Protein AF-A0A2N2ITB3-F1 (afdb_monomer_lite)

Radius of gyration: 31.77 Å; chains: 1; bounding box: 59×53×77 Å

pLDDT: mean 84.03, std 9.79, range [59.06, 98.31]

Sequence (104 aa):
MNFEWFVCLRYLKAKRKHGFISLISLISIAGVMVGVMALIVVLAVMTGFTSEFRDKILGINSHVVVQDYTGNISNYDEVAAAVRAVEGVSGVTPYLYSQAMITG

Structure (mmCIF, N/CA/C/O backbone):
data_AF-A0A2N2ITB3-F1
#
_entry.id   AF-A0A2N2ITB3-F1
#
loop_
_atom_site.group_PDB
_atom_site.id
_atom_site.type_symbol
_atom_site.label_atom_id
_atom_site.label_alt_id
_atom_site.label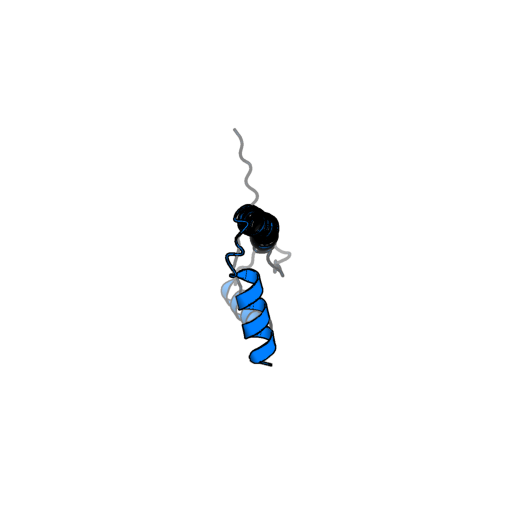_comp_id
_atom_site.label_asym_id
_atom_site.label_entity_id
_atom_site.label_seq_id
_atom_site.pdbx_PDB_ins_code
_atom_site.Cartn_x
_atom_site.Cartn_y
_atom_site.Cartn_z
_atom_site.occupancy
_atom_site.B_iso_or_equiv
_atom_site.auth_seq_id
_atom_site.auth_comp_id
_atom_site.auth_asym_id
_atom_site.auth_atom_id
_atom_site.pdbx_PDB_model_num
ATOM 1 N N . MET A 1 1 ? -26.062 -24.036 17.174 1.00 63.50 1 MET A N 1
ATOM 2 C CA . MET A 1 1 ? -25.312 -22.946 16.520 1.00 63.50 1 MET A CA 1
ATOM 3 C C . MET A 1 1 ? -26.027 -21.595 16.600 1.00 63.50 1 MET A C 1
ATOM 5 O O . MET A 1 1 ? -25.406 -20.637 17.038 1.00 63.50 1 MET A O 1
ATOM 9 N N . ASN A 1 2 ? -27.324 -21.470 16.272 1.00 82.50 2 ASN A N 1
ATOM 10 C CA . ASN A 1 2 ? -28.033 -20.178 16.435 1.00 82.50 2 ASN A CA 1
ATOM 11 C C . ASN A 1 2 ? -28.375 -19.837 17.898 1.00 82.50 2 ASN A C 1
ATOM 13 O O . ASN A 1 2 ? -28.481 -18.665 18.258 1.00 82.50 2 ASN A O 1
ATOM 17 N N . PHE A 1 3 ? -28.539 -20.855 18.749 1.00 89.19 3 PHE A N 1
ATOM 18 C CA . PHE A 1 3 ? -28.872 -20.662 20.159 1.00 89.19 3 PHE A CA 1
ATOM 19 C C . PHE A 1 3 ? -27.714 -20.037 20.949 1.00 89.19 3 PHE A C 1
ATOM 21 O O . PHE A 1 3 ? -27.951 -19.121 21.732 1.00 89.19 3 PHE A O 1
ATOM 28 N N . GLU A 1 4 ? -26.462 -20.446 20.702 1.00 87.56 4 GLU A N 1
ATOM 29 C CA . GLU A 1 4 ? -25.301 -19.852 21.380 1.00 87.56 4 GLU A CA 1
ATOM 30 C C . GLU A 1 4 ? -25.159 -18.360 21.049 1.00 87.56 4 GLU A C 1
ATOM 32 O O . GLU A 1 4 ? -24.989 -17.539 21.949 1.00 87.56 4 GLU A O 1
ATOM 37 N N . TRP A 1 5 ? -25.332 -17.980 19.777 1.00 88.94 5 TRP A N 1
ATOM 38 C CA . TRP A 1 5 ? -25.321 -16.573 19.36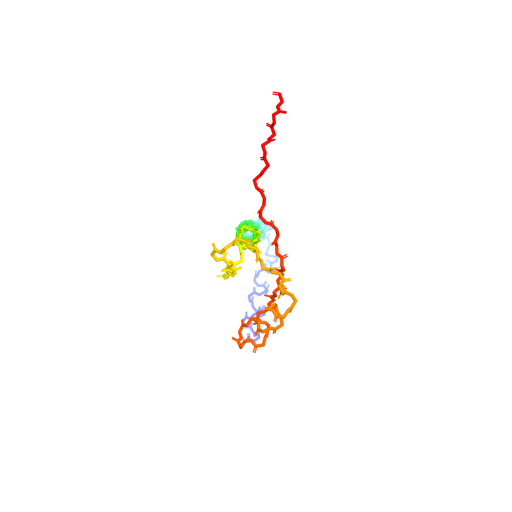1 1.00 88.94 5 TRP A CA 1
ATOM 39 C C . TRP A 1 5 ? -26.456 -15.764 20.004 1.00 88.94 5 TRP A C 1
ATOM 41 O O . TRP A 1 5 ? -26.230 -14.647 20.473 1.00 88.94 5 TRP A O 1
ATOM 51 N N . PHE A 1 6 ? -27.665 -16.330 20.079 1.00 87.06 6 PHE A N 1
ATOM 52 C CA . PHE A 1 6 ? -28.804 -15.697 20.749 1.00 87.06 6 PHE A CA 1
ATOM 53 C C . PHE A 1 6 ? -28.526 -15.439 22.238 1.00 87.06 6 PHE A C 1
ATOM 55 O O . PHE A 1 6 ? -28.816 -14.351 22.742 1.00 87.06 6 PHE A O 1
ATOM 62 N N . VAL A 1 7 ? -27.916 -16.405 22.933 1.00 86.56 7 VAL A N 1
ATOM 63 C CA . VAL A 1 7 ? -27.533 -16.269 24.345 1.00 86.56 7 VAL A CA 1
ATOM 64 C C . VAL A 1 7 ? -26.436 -15.214 24.514 1.00 86.56 7 VAL A C 1
ATOM 66 O O . VAL A 1 7 ? -26.584 -14.322 25.351 1.00 86.56 7 VAL A O 1
ATOM 69 N N . CYS A 1 8 ? -25.391 -15.243 23.683 1.00 85.88 8 CYS A N 1
ATOM 70 C CA . CYS A 1 8 ? -24.293 -14.276 23.722 1.00 85.88 8 CYS A CA 1
ATOM 71 C C . CYS A 1 8 ? -24.766 -12.835 23.479 1.00 85.88 8 CYS A C 1
ATOM 73 O O . CYS A 1 8 ? -24.478 -11.954 24.288 1.00 85.88 8 CYS A O 1
ATOM 75 N N . LEU A 1 9 ? -25.552 -12.582 22.423 1.00 83.31 9 LEU A N 1
ATOM 76 C CA . LEU A 1 9 ? -26.117 -11.253 22.134 1.00 83.31 9 LEU A CA 1
ATOM 77 C C . LEU A 1 9 ? -27.018 -10.760 23.258 1.00 83.31 9 LEU A C 1
ATOM 79 O O . LEU A 1 9 ? -26.984 -9.579 23.609 1.00 83.31 9 LEU A O 1
ATOM 83 N N . ARG A 1 10 ? -27.826 -11.655 23.837 1.00 80.44 10 ARG A N 1
ATOM 84 C CA . ARG A 1 10 ? -28.693 -11.307 24.960 1.00 80.44 10 ARG A CA 1
ATOM 85 C C . ARG A 1 10 ? -27.875 -10.932 26.188 1.00 80.44 10 ARG A C 1
ATOM 87 O O . ARG A 1 10 ? -28.247 -9.971 26.846 1.00 80.44 10 ARG A O 1
ATOM 94 N N . TYR A 1 11 ? -26.771 -11.620 26.468 1.00 78.12 11 TYR A N 1
ATOM 95 C CA . TYR A 1 11 ? -25.863 -11.267 27.562 1.00 78.12 11 TYR A CA 1
ATOM 96 C C . TYR A 1 11 ? -25.125 -9.946 27.318 1.00 78.12 11 TYR A C 1
ATOM 98 O O . TYR A 1 11 ? -25.017 -9.143 28.241 1.00 78.12 11 TYR A O 1
ATOM 106 N N . LEU A 1 12 ? -24.693 -9.681 26.081 1.00 78.50 12 LEU A N 1
ATOM 107 C CA . LEU A 1 12 ? -24.003 -8.442 25.705 1.00 78.50 12 LEU A CA 1
ATOM 108 C C . LEU A 1 12 ? -24.936 -7.218 25.745 1.00 78.50 12 LEU A C 1
ATOM 110 O O . LEU A 1 12 ? -24.536 -6.125 26.132 1.00 78.50 12 LEU A O 1
ATOM 114 N N . LYS A 1 13 ? -26.203 -7.408 25.356 1.00 71.75 13 LYS A N 1
ATOM 115 C CA . LYS A 1 13 ? -27.234 -6.358 25.280 1.00 71.75 13 LYS A CA 1
ATOM 116 C C . LYS A 1 13 ? -28.085 -6.252 26.552 1.00 71.75 13 LYS A C 1
ATOM 118 O O . LYS A 1 13 ? -28.900 -5.334 26.672 1.00 71.75 13 LYS A O 1
ATOM 123 N N . ALA A 1 14 ? -27.954 -7.188 27.496 1.00 66.62 14 ALA A N 1
ATOM 124 C CA . ALA A 1 14 ? -28.761 -7.205 28.709 1.00 66.62 14 ALA A CA 1
ATOM 125 C C . ALA A 1 14 ? -28.429 -5.997 29.590 1.00 66.62 14 ALA A C 1
ATOM 127 O O . ALA A 1 14 ? -27.435 -5.977 30.314 1.00 66.62 14 ALA A O 1
ATOM 128 N N . LYS A 1 15 ? -29.345 -5.022 29.600 1.00 59.06 15 LYS A N 1
ATOM 129 C CA . LYS A 1 15 ? -29.467 -3.995 30.638 1.00 59.06 15 LYS A CA 1
ATOM 130 C C . LYS A 1 15 ? -29.755 -4.674 31.982 1.00 59.06 15 LYS A C 1
ATOM 132 O O . LYS A 1 15 ? -30.899 -4.762 32.420 1.00 59.06 15 LYS A O 1
ATOM 137 N N . ARG A 1 16 ? -28.732 -5.216 32.644 1.00 59.44 16 ARG A N 1
ATOM 138 C CA . ARG A 1 16 ? -28.835 -5.573 34.065 1.00 59.44 16 ARG A CA 1
ATOM 139 C C . ARG A 1 16 ? -29.125 -4.281 34.834 1.00 59.44 16 ARG A C 1
ATOM 141 O O . ARG A 1 16 ? -28.700 -3.207 34.417 1.00 59.44 16 ARG A O 1
ATOM 148 N N . LYS A 1 17 ? -29.794 -4.390 35.984 1.00 59.31 17 LYS A N 1
ATOM 149 C CA . LYS A 1 17 ? -30.102 -3.290 36.924 1.00 59.31 17 LYS A CA 1
ATOM 150 C C . LYS A 1 17 ? -28.893 -2.405 37.326 1.00 59.31 17 LYS A C 1
ATOM 152 O O . LYS A 1 17 ? -29.084 -1.401 37.997 1.00 59.31 17 LYS A O 1
ATOM 157 N N . HIS A 1 18 ? -27.674 -2.743 36.897 1.00 65.19 18 HIS A N 1
ATOM 158 C CA . HIS A 1 18 ? -26.433 -1.995 37.085 1.00 65.19 18 HIS A CA 1
ATOM 159 C C . HIS A 1 18 ? -25.945 -1.404 35.748 1.00 65.19 18 HIS A C 1
ATOM 161 O O . HIS A 1 18 ? -25.150 -2.022 35.039 1.00 65.19 18 HIS A O 1
ATOM 167 N N . GLY A 1 19 ? -26.399 -0.193 35.403 1.00 72.62 19 GLY A N 1
ATOM 168 C CA . GLY A 1 19 ? -25.991 0.515 34.175 1.00 72.62 19 GLY A CA 1
ATOM 169 C C . GLY A 1 19 ? -24.474 0.722 34.028 1.00 72.62 19 GLY A C 1
ATOM 170 O O . GLY A 1 19 ? -23.972 0.777 32.908 1.00 72.62 19 GLY A O 1
ATOM 171 N N . PHE A 1 20 ? -23.732 0.729 35.142 1.00 78.06 20 PHE A N 1
ATOM 172 C CA . PHE A 1 20 ? -22.267 0.823 35.170 1.00 78.06 20 PHE A CA 1
ATOM 173 C C . PHE A 1 20 ? -21.558 -0.277 34.366 1.00 78.06 20 PHE A C 1
ATOM 175 O O . PHE A 1 20 ? -20.618 0.010 33.633 1.00 78.06 20 PHE A O 1
ATOM 182 N N . ILE A 1 21 ? -22.023 -1.528 34.449 1.00 81.81 21 ILE A N 1
ATOM 183 C CA . ILE A 1 21 ? -21.378 -2.660 33.758 1.00 81.81 21 ILE A CA 1
ATOM 184 C C . ILE A 1 21 ? -21.561 -2.533 32.238 1.00 81.81 21 ILE A C 1
ATOM 186 O O . ILE A 1 21 ? -20.634 -2.781 31.468 1.00 81.81 21 ILE A O 1
ATOM 190 N N . SER A 1 22 ? -22.744 -2.087 31.802 1.00 82.38 22 SER A N 1
ATOM 191 C CA . SER A 1 22 ? -23.036 -1.858 30.383 1.00 82.38 22 SER A CA 1
ATOM 192 C C . SER A 1 22 ? -22.202 -0.714 29.800 1.00 82.38 22 SER A C 1
ATOM 194 O O . SER A 1 22 ? -21.817 -0.790 28.636 1.00 82.38 22 SER A O 1
ATOM 196 N N . LEU A 1 23 ? -21.919 0.327 30.589 1.00 84.88 23 LEU A N 1
ATOM 197 C CA . LEU A 1 23 ? -21.091 1.455 30.161 1.00 84.88 23 LEU A CA 1
ATOM 198 C C . LEU A 1 23 ? -19.628 1.040 29.963 1.00 84.88 23 LEU A C 1
ATOM 200 O O . LEU A 1 23 ? -19.041 1.358 28.932 1.00 84.88 23 LEU A O 1
ATOM 204 N N . ILE A 1 24 ? -19.059 0.289 30.913 1.00 87.81 24 ILE A N 1
ATOM 205 C CA . ILE A 1 24 ? -17.674 -0.201 30.821 1.00 87.81 24 ILE A CA 1
ATOM 206 C C . ILE A 1 24 ? -17.507 -1.082 29.580 1.00 87.81 24 ILE A C 1
ATOM 208 O O . ILE A 1 24 ? -16.587 -0.863 28.799 1.00 87.81 24 ILE A O 1
ATOM 212 N N . SER A 1 25 ? -18.428 -2.024 29.347 1.00 87.06 25 SER A N 1
ATOM 213 C CA . SER A 1 25 ? -18.373 -2.901 28.171 1.00 87.06 25 SER A CA 1
ATOM 214 C C . SER A 1 25 ? -18.414 -2.121 26.853 1.00 87.06 25 SER A C 1
ATOM 216 O O . SER A 1 25 ? -17.635 -2.424 25.949 1.00 87.06 25 SER A O 1
ATOM 218 N N . LEU A 1 26 ? -19.263 -1.091 26.754 1.00 86.81 26 LEU A N 1
ATOM 219 C CA . LEU A 1 26 ? -19.339 -0.232 25.572 1.00 86.81 26 LEU A CA 1
ATOM 220 C C . LEU A 1 26 ? -18.008 0.491 25.317 1.00 86.81 26 LEU A C 1
ATOM 222 O O . LEU A 1 26 ? -17.501 0.467 24.198 1.00 86.81 26 LEU A O 1
ATOM 226 N N . ILE A 1 27 ? -17.435 1.103 26.359 1.00 93.06 27 ILE A N 1
ATOM 227 C CA . ILE A 1 27 ? -16.172 1.846 26.260 1.00 93.06 27 ILE A CA 1
ATOM 228 C C . ILE A 1 27 ? -15.018 0.903 25.897 1.00 93.06 27 ILE A C 1
ATOM 230 O O . ILE A 1 27 ? -14.209 1.243 25.038 1.00 93.06 27 ILE A O 1
ATOM 234 N N . SER A 1 28 ? -14.954 -0.296 26.483 1.00 93.94 28 SER A N 1
ATOM 235 C CA . SER A 1 28 ? -13.927 -1.291 26.149 1.00 93.94 28 SER A CA 1
ATOM 236 C C . SER A 1 28 ? -14.000 -1.733 24.687 1.00 93.94 28 SER A C 1
ATOM 238 O O . SER A 1 28 ? -12.973 -1.774 24.012 1.00 93.94 28 SER A O 1
ATOM 240 N N . ILE A 1 29 ? -15.201 -2.023 24.174 1.00 93.38 29 ILE A N 1
ATOM 241 C CA . ILE A 1 29 ? -15.388 -2.418 22.769 1.00 93.38 29 ILE A CA 1
ATOM 242 C C . ILE A 1 29 ? -15.004 -1.265 21.836 1.00 93.38 29 ILE A C 1
ATOM 244 O O . ILE A 1 29 ? -14.283 -1.481 20.864 1.00 93.38 29 ILE A O 1
ATOM 248 N N . ALA A 1 30 ? -15.435 -0.039 22.150 1.00 96.31 30 ALA A N 1
ATOM 249 C CA . ALA A 1 30 ? -15.083 1.145 21.373 1.00 96.31 30 ALA A CA 1
ATOM 250 C C . ALA A 1 30 ? -13.565 1.394 21.363 1.00 96.31 30 ALA A C 1
ATOM 252 O O . ALA A 1 30 ? -12.998 1.662 20.308 1.00 96.31 30 ALA A O 1
ATOM 253 N N . GLY A 1 31 ? -12.889 1.241 22.505 1.00 97.56 31 GLY A N 1
ATOM 254 C CA . GLY A 1 31 ? -11.438 1.406 22.607 1.00 97.56 31 GLY A CA 1
ATOM 255 C C . GLY A 1 31 ? -10.665 0.404 21.749 1.00 97.56 31 GLY A C 1
ATOM 256 O O . GLY A 1 31 ? -9.774 0.797 20.996 1.00 97.56 31 GLY A O 1
ATOM 257 N N . VAL A 1 32 ? -11.043 -0.878 21.798 1.00 97.44 32 VAL A N 1
ATOM 258 C CA . VAL A 1 32 ? -10.428 -1.916 20.951 1.00 97.44 32 VAL A CA 1
ATOM 259 C C . VAL A 1 32 ? -10.707 -1.645 19.473 1.00 97.44 32 VAL A C 1
ATOM 261 O O . VAL A 1 32 ? -9.790 -1.728 18.661 1.00 97.44 32 VAL A O 1
ATOM 264 N N . MET A 1 33 ? -11.939 -1.268 19.120 1.00 97.62 33 MET A N 1
ATOM 265 C CA . MET A 1 33 ? -12.307 -0.930 17.744 1.00 97.62 33 MET A CA 1
ATOM 266 C C . MET A 1 33 ? -11.447 0.215 17.198 1.00 97.62 33 MET A C 1
ATOM 268 O O . MET A 1 33 ? -10.880 0.084 16.116 1.00 97.62 33 MET A O 1
ATOM 272 N N . VAL A 1 34 ? -11.310 1.310 17.951 1.00 98.31 34 VAL A N 1
ATOM 273 C CA . VAL A 1 34 ? -10.499 2.467 17.542 1.00 98.31 34 VAL A CA 1
ATOM 274 C C . VAL A 1 34 ? -9.020 2.091 17.433 1.00 98.31 34 VAL A C 1
ATOM 276 O O . VAL A 1 34 ? -8.378 2.447 16.446 1.00 98.31 34 VAL A O 1
ATOM 279 N N . GLY A 1 35 ? -8.482 1.330 18.391 1.00 98.19 35 GLY A N 1
ATOM 280 C CA . GLY A 1 35 ? -7.083 0.895 18.366 1.00 98.19 35 GLY A CA 1
ATOM 281 C C . GLY A 1 35 ? -6.755 0.009 17.163 1.00 98.19 35 GLY A C 1
ATOM 282 O O . GLY A 1 35 ? -5.769 0.241 16.464 1.00 98.19 35 GLY A O 1
ATOM 283 N N . VAL A 1 36 ? -7.613 -0.972 16.875 1.00 98.31 36 VAL A N 1
ATOM 284 C CA . VAL A 1 36 ? -7.449 -1.857 15.714 1.00 98.31 36 VAL A CA 1
ATOM 285 C C . VAL A 1 36 ? -7.634 -1.084 14.407 1.00 98.31 36 VAL A C 1
ATOM 287 O O . VAL A 1 36 ? -6.836 -1.266 13.490 1.00 98.31 36 VAL A O 1
ATOM 290 N N . MET A 1 37 ? -8.618 -0.178 14.317 1.00 98.31 37 MET A N 1
ATOM 291 C CA . MET A 1 37 ? -8.783 0.669 13.129 1.00 98.31 37 MET A CA 1
ATOM 292 C C . MET A 1 37 ? -7.546 1.520 12.859 1.00 98.31 37 MET A C 1
ATOM 294 O O . MET A 1 37 ? -7.095 1.571 11.718 1.00 98.31 37 MET A O 1
ATOM 298 N N . ALA A 1 38 ? -6.980 2.161 13.883 1.00 98.00 38 ALA A N 1
ATOM 299 C CA . ALA A 1 38 ? -5.788 2.986 13.720 1.00 98.00 38 ALA A CA 1
ATOM 300 C C . ALA A 1 38 ? -4.613 2.170 13.156 1.00 98.00 38 ALA A C 1
ATOM 302 O O . ALA A 1 38 ? -3.971 2.600 12.199 1.00 98.00 38 ALA A O 1
ATOM 303 N N . LEU A 1 39 ? -4.381 0.964 13.686 1.00 98.00 39 LEU A N 1
ATOM 304 C CA . LEU A 1 39 ? -3.349 0.055 13.180 1.00 98.00 39 LEU A CA 1
ATOM 305 C C . LEU A 1 39 ? -3.591 -0.345 11.719 1.00 98.00 39 LEU A C 1
ATOM 307 O O . LEU A 1 39 ? -2.666 -0.283 10.911 1.00 98.00 39 LEU A O 1
ATOM 311 N N . ILE A 1 40 ? -4.826 -0.713 11.367 1.00 97.62 40 ILE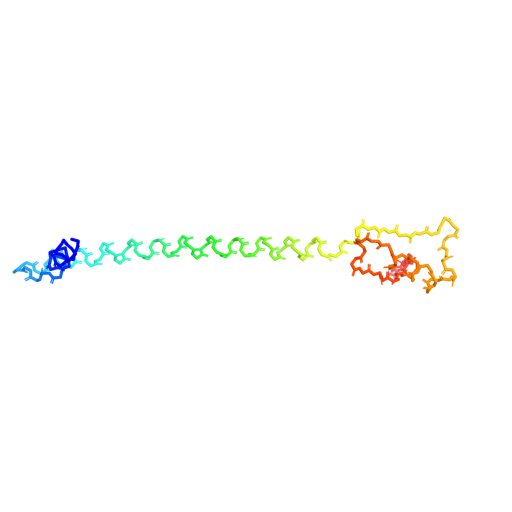 A N 1
ATOM 312 C CA . ILE A 1 40 ? -5.190 -1.079 9.991 1.00 97.62 40 ILE A CA 1
ATOM 313 C C . ILE A 1 40 ? -4.943 0.091 9.035 1.00 97.62 40 ILE A C 1
ATOM 315 O O . ILE A 1 40 ? -4.354 -0.107 7.976 1.00 97.62 40 ILE A O 1
ATOM 319 N N . VAL A 1 41 ? -5.357 1.307 9.403 1.00 97.75 41 VAL A N 1
ATOM 320 C CA . VAL A 1 41 ? -5.183 2.502 8.563 1.00 97.75 41 VAL A CA 1
ATOM 321 C C . VAL A 1 41 ? -3.704 2.809 8.347 1.00 97.75 41 VAL A C 1
ATOM 323 O O . VAL A 1 41 ? -3.295 3.025 7.209 1.00 97.75 41 VAL A O 1
ATOM 326 N N . VAL A 1 42 ? -2.887 2.786 9.404 1.00 97.19 42 VAL A N 1
ATOM 327 C CA . VAL A 1 42 ? -1.440 3.039 9.289 1.00 97.19 42 VAL A CA 1
ATOM 328 C C . VAL A 1 42 ? -0.783 2.018 8.365 1.00 97.19 42 VAL A C 1
ATOM 330 O O . VAL A 1 42 ? -0.022 2.400 7.477 1.00 97.19 42 VAL A O 1
ATOM 333 N N . LEU A 1 43 ? -1.104 0.733 8.527 1.00 97.44 43 LEU A N 1
ATOM 334 C CA . LEU A 1 43 ? -0.585 -0.318 7.654 1.00 97.44 43 LEU A CA 1
ATOM 335 C C . LEU A 1 43 ? -1.026 -0.112 6.203 1.00 97.44 43 LEU A C 1
ATOM 337 O O . LEU A 1 43 ? -0.189 -0.154 5.306 1.00 97.44 43 LEU A O 1
ATOM 341 N N . ALA A 1 44 ? -2.308 0.170 5.970 1.00 96.62 44 ALA A N 1
ATOM 342 C CA . ALA A 1 44 ? -2.837 0.402 4.630 1.00 96.62 44 ALA A CA 1
ATOM 343 C C . ALA A 1 44 ? -2.136 1.575 3.930 1.00 96.62 44 ALA A C 1
ATOM 345 O O . ALA A 1 44 ? -1.749 1.453 2.768 1.00 96.62 44 ALA A O 1
ATOM 346 N N . VAL A 1 45 ? -1.920 2.682 4.648 1.00 96.31 45 VAL A N 1
ATOM 347 C CA . VAL A 1 45 ? -1.199 3.845 4.120 1.00 96.31 45 VAL A CA 1
ATOM 348 C C . VAL A 1 45 ? 0.243 3.471 3.797 1.00 96.31 45 VAL A C 1
ATOM 350 O O . VAL A 1 45 ? 0.672 3.669 2.667 1.00 96.31 45 VAL A O 1
ATOM 353 N N . MET A 1 46 ? 0.980 2.880 4.742 1.00 96.00 46 MET A N 1
ATOM 354 C CA . MET A 1 46 ? 2.389 2.524 4.538 1.00 96.00 46 MET A CA 1
ATOM 355 C C . MET A 1 46 ? 2.579 1.548 3.373 1.00 96.00 46 MET A C 1
ATOM 357 O O . MET A 1 46 ? 3.450 1.755 2.526 1.00 96.00 46 MET A O 1
ATOM 361 N N . THR A 1 47 ? 1.763 0.495 3.300 1.00 92.38 47 THR A N 1
ATOM 362 C CA . THR A 1 47 ? 1.837 -0.503 2.228 1.00 92.38 47 THR A CA 1
ATOM 363 C C . THR A 1 47 ? 1.440 0.083 0.874 1.00 92.38 47 THR A C 1
ATOM 365 O O . THR A 1 47 ? 2.156 -0.138 -0.103 1.00 92.38 47 THR A O 1
ATOM 368 N N . GLY A 1 48 ? 0.357 0.865 0.805 1.00 89.88 48 GLY A N 1
ATOM 369 C CA . GLY A 1 48 ? -0.065 1.518 -0.436 1.00 89.88 48 GLY A CA 1
ATOM 370 C C . GLY A 1 48 ? 0.994 2.485 -0.962 1.00 89.88 48 GLY A C 1
ATOM 371 O O . GLY A 1 48 ? 1.406 2.390 -2.117 1.00 89.88 48 GLY A O 1
ATOM 372 N N . PHE A 1 49 ? 1.519 3.345 -0.087 1.00 89.06 49 PHE A N 1
ATOM 373 C CA . PHE A 1 49 ? 2.552 4.314 -0.447 1.00 89.06 49 PHE A CA 1
ATOM 374 C C . PHE A 1 49 ? 3.848 3.620 -0.879 1.00 89.06 49 PHE A C 1
ATOM 376 O O . PHE A 1 49 ? 4.447 4.002 -1.875 1.00 89.06 49 PHE A O 1
ATOM 383 N N . THR A 1 50 ? 4.264 2.551 -0.194 1.00 86.00 50 THR A N 1
ATOM 384 C CA . THR A 1 50 ? 5.474 1.799 -0.571 1.00 86.00 50 THR A CA 1
ATOM 385 C C . THR A 1 50 ? 5.362 1.222 -1.981 1.00 86.00 50 THR A C 1
ATOM 387 O O . THR A 1 50 ? 6.323 1.304 -2.743 1.00 86.00 50 THR A O 1
ATOM 390 N N . SER A 1 51 ? 4.199 0.671 -2.346 1.00 86.50 51 SER A N 1
ATOM 391 C CA . SER A 1 51 ? 3.966 0.159 -3.702 1.00 86.50 51 SER A CA 1
ATOM 392 C C . SER A 1 51 ? 4.046 1.280 -4.731 1.00 86.50 51 SER A C 1
ATOM 394 O O . SER A 1 51 ? 4.788 1.177 -5.699 1.00 86.50 51 SER A O 1
ATOM 396 N N . GLU A 1 52 ? 3.342 2.385 -4.493 1.00 85.62 52 GLU A N 1
ATOM 397 C CA . GLU A 1 52 ? 3.275 3.477 -5.460 1.00 85.62 52 GLU A CA 1
ATOM 398 C C . GLU A 1 52 ? 4.626 4.189 -5.637 1.00 85.62 52 GLU A C 1
ATOM 400 O O . GLU A 1 52 ? 5.014 4.535 -6.754 1.00 85.62 52 GLU A O 1
ATOM 405 N N . PHE A 1 53 ? 5.392 4.356 -4.557 1.00 84.94 53 PHE A N 1
ATOM 406 C CA . PHE A 1 53 ? 6.752 4.888 -4.631 1.00 84.94 53 PHE A CA 1
ATOM 407 C C . PHE A 1 53 ? 7.689 3.938 -5.364 1.00 84.94 53 PHE A C 1
ATOM 409 O O . PHE A 1 53 ? 8.478 4.382 -6.198 1.00 84.94 53 PHE A O 1
ATOM 416 N N . ARG A 1 54 ? 7.593 2.634 -5.086 1.00 82.75 54 ARG A N 1
ATOM 417 C CA . ARG A 1 54 ? 8.383 1.622 -5.786 1.00 82.75 54 ARG A CA 1
ATOM 418 C C . ARG A 1 54 ? 8.103 1.653 -7.283 1.00 82.75 54 ARG A C 1
ATOM 420 O O . ARG A 1 54 ? 9.050 1.683 -8.064 1.00 82.75 54 ARG A O 1
ATOM 427 N N . ASP A 1 55 ? 6.837 1.718 -7.671 1.00 83.75 55 ASP A N 1
ATOM 428 C CA . ASP A 1 55 ? 6.427 1.726 -9.074 1.00 83.75 55 ASP A CA 1
ATOM 429 C C . ASP A 1 55 ? 6.824 3.025 -9.780 1.00 83.75 55 ASP A C 1
ATOM 431 O O . ASP A 1 55 ? 7.282 2.983 -10.918 1.00 83.75 55 ASP A O 1
ATOM 435 N N . LYS A 1 56 ? 6.741 4.184 -9.116 1.00 81.06 56 LYS A N 1
ATOM 436 C CA . LYS A 1 56 ? 7.198 5.459 -9.699 1.00 81.06 56 LYS A CA 1
ATOM 437 C C . LYS A 1 56 ? 8.720 5.535 -9.847 1.00 81.06 56 LYS A C 1
ATOM 439 O O . LYS A 1 56 ? 9.196 6.086 -10.835 1.00 81.06 56 LYS A O 1
ATOM 444 N N . ILE A 1 57 ? 9.482 4.991 -8.895 1.00 78.50 57 ILE A N 1
ATOM 445 C CA . ILE A 1 57 ? 10.954 4.961 -8.963 1.00 78.50 57 ILE A CA 1
ATOM 446 C C . ILE A 1 57 ? 11.429 3.955 -10.022 1.00 78.50 57 ILE A C 1
ATOM 448 O O . ILE A 1 57 ? 12.325 4.259 -10.807 1.00 78.50 57 ILE A O 1
ATOM 452 N N . LEU A 1 58 ? 10.842 2.754 -10.060 1.00 68.31 58 LEU A N 1
ATOM 453 C CA . LEU A 1 58 ? 11.265 1.688 -10.974 1.00 68.31 58 LEU A CA 1
ATOM 454 C C . LEU A 1 58 ? 10.650 1.809 -12.373 1.00 68.31 58 LEU A C 1
ATOM 456 O O . LEU A 1 58 ? 11.279 1.393 -13.341 1.00 68.31 58 LEU A O 1
ATOM 460 N N . GLY A 1 59 ? 9.469 2.414 -12.504 1.00 64.31 59 GLY A N 1
ATOM 461 C CA . GLY A 1 59 ? 8.710 2.492 -13.756 1.00 64.31 59 GLY A CA 1
ATOM 462 C C . GLY A 1 59 ? 9.334 3.362 -14.850 1.00 64.31 59 GLY A C 1
ATOM 463 O O . GLY A 1 59 ? 8.874 3.325 -15.986 1.00 64.31 59 GLY A O 1
ATOM 464 N N . ILE A 1 60 ? 10.385 4.123 -14.538 1.00 63.44 60 ILE A N 1
ATOM 465 C CA . ILE A 1 60 ? 11.100 4.977 -15.501 1.00 63.44 60 ILE A CA 1
ATOM 466 C C . ILE A 1 60 ? 12.301 4.253 -16.140 1.00 63.44 60 ILE A C 1
ATOM 468 O O . ILE A 1 60 ? 12.891 4.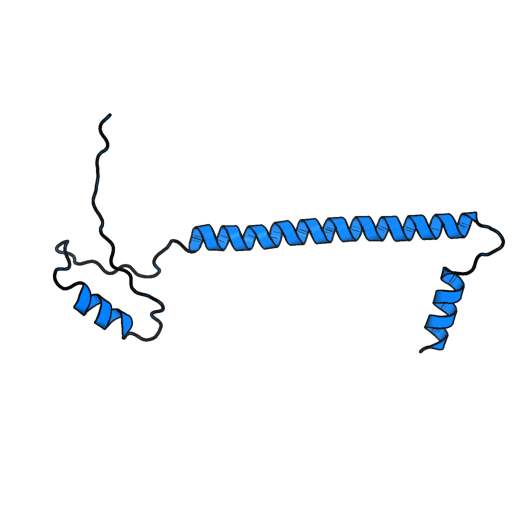754 -17.095 1.00 63.44 60 ILE A O 1
ATOM 472 N N . ASN A 1 61 ? 12.661 3.052 -15.678 1.00 63.69 61 ASN A N 1
ATOM 473 C CA . ASN A 1 61 ? 13.814 2.340 -16.223 1.00 63.69 61 ASN A CA 1
ATOM 474 C C . ASN A 1 61 ? 13.431 1.459 -17.420 1.00 63.69 61 ASN A C 1
ATOM 476 O O . ASN A 1 61 ? 12.600 0.553 -17.330 1.00 63.69 61 ASN A O 1
ATOM 480 N N . SER A 1 62 ? 14.091 1.696 -18.554 1.00 70.50 62 SER A N 1
ATOM 481 C CA . SER A 1 62 ? 14.091 0.771 -19.684 1.00 70.50 62 SER A CA 1
ATOM 482 C C . SER A 1 62 ? 14.772 -0.532 -19.267 1.00 70.50 62 SER A C 1
ATOM 484 O O . SER A 1 62 ? 15.923 -0.514 -18.833 1.00 70.50 62 SER A O 1
ATOM 486 N N . HIS A 1 63 ? 14.084 -1.663 -19.421 1.00 76.69 63 HIS A N 1
ATOM 487 C CA . HIS A 1 63 ? 14.635 -2.973 -19.054 1.00 76.69 63 HIS A CA 1
ATOM 488 C C . HIS A 1 63 ? 15.783 -3.402 -19.984 1.00 76.69 63 HIS A C 1
ATOM 490 O O . HIS A 1 63 ? 16.662 -4.153 -19.574 1.00 76.69 63 HIS A O 1
ATOM 496 N N . VAL A 1 64 ? 15.782 -2.913 -21.228 1.00 82.62 64 VAL A N 1
ATOM 497 C CA . VAL A 1 64 ? 16.812 -3.158 -22.243 1.00 82.62 64 VAL A CA 1
ATOM 498 C C . VAL A 1 64 ? 17.027 -1.868 -23.027 1.00 82.62 64 VAL A C 1
ATOM 500 O O . VAL A 1 64 ? 16.064 -1.183 -23.370 1.00 82.62 64 VAL A O 1
ATOM 503 N N . VAL A 1 65 ? 18.288 -1.550 -23.319 1.00 85.31 65 VAL A N 1
ATOM 504 C CA . VAL A 1 65 ? 18.681 -0.396 -24.131 1.00 85.31 65 VAL A CA 1
ATOM 505 C C . VAL A 1 65 ? 19.444 -0.906 -25.347 1.00 85.31 65 VAL A C 1
ATOM 507 O O . VAL A 1 65 ? 20.436 -1.616 -25.203 1.00 85.31 65 VAL A O 1
ATOM 510 N N . VAL A 1 66 ? 18.975 -0.549 -26.541 1.00 83.81 66 VAL A N 1
ATOM 511 C CA . VAL A 1 66 ? 19.625 -0.889 -27.813 1.00 83.81 66 VAL A CA 1
ATOM 512 C C . VAL A 1 66 ? 20.319 0.365 -28.336 1.00 83.81 66 VAL A C 1
ATOM 514 O O . VAL A 1 66 ? 19.670 1.392 -28.520 1.00 83.81 66 VAL A O 1
ATOM 517 N N . GLN A 1 67 ? 21.634 0.290 -28.546 1.00 83.38 67 GLN A N 1
ATOM 518 C CA . GLN A 1 67 ? 22.460 1.382 -29.070 1.00 83.38 67 GLN A CA 1
ATOM 519 C C . GLN A 1 67 ? 23.374 0.855 -30.173 1.00 83.38 67 GLN A C 1
ATOM 521 O O . GLN A 1 67 ? 23.800 -0.300 -30.135 1.00 83.38 67 GLN A O 1
ATOM 526 N N . ASP A 1 68 ? 23.691 1.717 -31.133 1.00 81.62 68 ASP A N 1
ATOM 527 C CA . ASP A 1 68 ? 24.746 1.465 -32.110 1.00 81.62 68 ASP A CA 1
ATOM 528 C C . ASP A 1 68 ? 26.093 1.934 -31.539 1.00 81.62 68 ASP A C 1
ATOM 530 O O . ASP A 1 68 ? 26.197 3.034 -30.992 1.00 81.62 68 ASP A O 1
ATOM 534 N N . TYR A 1 69 ? 27.139 1.124 -31.701 1.00 75.00 69 TYR A N 1
ATOM 535 C CA . TYR A 1 69 ? 28.514 1.473 -31.337 1.00 75.00 69 TYR A CA 1
ATOM 536 C C . TYR A 1 69 ? 29.051 2.689 -32.103 1.00 75.00 69 TYR A C 1
ATOM 538 O O . TYR A 1 69 ? 29.933 3.383 -31.601 1.00 75.00 69 TYR A O 1
ATOM 546 N N . THR A 1 70 ? 28.530 2.958 -33.303 1.00 74.12 70 THR A N 1
ATOM 547 C CA . THR A 1 70 ? 28.907 4.125 -34.118 1.00 74.12 70 THR A CA 1
ATOM 548 C C . THR A 1 70 ? 28.079 5.379 -33.811 1.00 74.12 70 THR A C 1
ATOM 550 O O . THR A 1 70 ? 28.354 6.454 -34.341 1.00 74.12 70 THR A O 1
ATOM 553 N N . GLY A 1 71 ? 27.127 5.271 -32.877 1.00 71.12 71 GLY A N 1
ATOM 554 C CA . GLY A 1 71 ? 26.487 6.396 -32.201 1.00 71.12 71 GLY A CA 1
ATOM 555 C C . GLY A 1 71 ? 25.103 6.790 -32.714 1.00 71.12 71 GLY A C 1
ATOM 556 O O . GLY A 1 71 ? 24.349 7.373 -31.939 1.00 71.12 71 GLY A O 1
ATOM 557 N N . ASN A 1 72 ? 24.723 6.475 -33.959 1.00 76.88 72 ASN A N 1
ATOM 558 C CA . ASN A 1 72 ? 23.421 6.893 -34.489 1.00 76.88 72 ASN A CA 1
ATOM 559 C C . ASN A 1 72 ? 22.710 5.792 -35.283 1.00 76.88 72 ASN A C 1
ATOM 561 O O . ASN A 1 72 ? 23.255 5.262 -36.244 1.00 76.88 72 ASN A O 1
ATOM 565 N N . ILE A 1 73 ? 21.453 5.511 -34.933 1.00 80.50 73 ILE A N 1
ATOM 566 C CA . ILE A 1 73 ? 20.617 4.540 -35.647 1.00 80.50 73 ILE A CA 1
ATOM 567 C C . ILE A 1 73 ? 19.837 5.284 -36.736 1.00 80.50 73 ILE A C 1
ATOM 569 O O . ILE A 1 73 ? 18.837 5.941 -36.452 1.00 80.50 73 ILE A O 1
ATOM 573 N N . SER A 1 74 ? 20.280 5.186 -37.991 1.00 78.94 74 SER A N 1
ATOM 574 C CA . SER A 1 74 ? 19.609 5.846 -39.125 1.00 78.94 74 SER A CA 1
ATOM 575 C C . SER A 1 74 ? 18.243 5.224 -39.457 1.00 78.94 74 SER A C 1
ATOM 577 O O . SER A 1 74 ? 17.307 5.949 -39.781 1.00 78.94 74 SER A O 1
ATOM 579 N N . ASN A 1 75 ? 18.103 3.901 -39.301 1.00 84.19 75 ASN A N 1
ATOM 580 C CA . ASN A 1 75 ? 16.878 3.143 -39.600 1.00 84.19 75 ASN A CA 1
ATOM 581 C C . ASN A 1 75 ? 16.117 2.762 -38.318 1.00 84.19 75 ASN A C 1
ATOM 583 O O . ASN A 1 75 ? 15.793 1.594 -38.090 1.00 84.19 75 ASN A O 1
ATOM 587 N N . TYR A 1 76 ? 15.864 3.731 -37.434 1.00 84.62 76 TYR A N 1
ATOM 588 C CA . TYR A 1 76 ? 15.263 3.447 -36.125 1.00 84.62 76 TYR A CA 1
ATOM 589 C C . TYR A 1 76 ? 13.873 2.790 -36.233 1.00 84.62 76 TYR A C 1
ATOM 591 O O . TYR A 1 76 ? 13.534 1.970 -35.382 1.00 84.62 76 TYR A O 1
ATOM 599 N N . ASP A 1 77 ? 13.093 3.098 -37.276 1.00 85.44 77 ASP A N 1
ATOM 600 C CA . ASP A 1 77 ? 11.762 2.518 -37.500 1.00 85.44 77 ASP A CA 1
ATOM 601 C C . ASP A 1 77 ? 11.818 1.008 -37.783 1.00 85.44 77 ASP A C 1
ATOM 603 O O . ASP A 1 77 ? 11.050 0.235 -37.204 1.00 85.44 77 ASP A O 1
ATOM 607 N N . GLU A 1 78 ? 12.762 0.567 -38.620 1.00 87.44 78 GLU A N 1
ATOM 608 C CA . GLU A 1 78 ? 12.955 -0.852 -38.952 1.00 87.44 78 GLU A CA 1
ATOM 609 C C . GLU A 1 78 ? 13.460 -1.637 -37.740 1.00 87.44 78 GLU A C 1
ATOM 611 O O . GLU A 1 78 ? 12.944 -2.711 -37.423 1.00 87.44 78 GLU A O 1
ATOM 616 N N . VAL A 1 79 ? 14.430 -1.072 -37.014 1.00 86.69 79 VAL A N 1
ATOM 617 C CA . VAL A 1 79 ? 14.970 -1.673 -35.789 1.00 86.69 79 VAL A CA 1
ATOM 618 C C . VAL A 1 79 ? 13.883 -1.764 -34.718 1.00 86.69 79 VAL A C 1
ATOM 620 O O . VAL A 1 79 ? 13.730 -2.805 -34.083 1.00 86.69 79 VAL A O 1
ATOM 623 N N . ALA A 1 80 ? 13.070 -0.719 -34.546 1.00 88.25 80 ALA A N 1
ATOM 624 C CA . ALA A 1 80 ? 11.961 -0.741 -33.600 1.00 88.25 80 ALA A CA 1
ATOM 625 C C . ALA A 1 80 ? 10.908 -1.796 -33.970 1.00 88.25 80 ALA A C 1
ATOM 627 O O . ALA A 1 80 ? 10.397 -2.478 -33.081 1.00 88.25 80 ALA A O 1
ATOM 628 N N . ALA A 1 81 ? 10.593 -1.962 -35.258 1.00 88.56 81 ALA A N 1
ATOM 629 C CA . ALA A 1 81 ? 9.682 -3.004 -35.729 1.00 88.56 81 ALA A CA 1
ATOM 630 C C . ALA A 1 81 ? 10.240 -4.415 -35.478 1.00 88.56 81 ALA A C 1
ATOM 632 O O . ALA A 1 81 ? 9.515 -5.275 -34.977 1.00 88.56 81 ALA A O 1
ATOM 633 N N . ALA A 1 82 ? 11.530 -4.636 -35.747 1.00 88.44 82 ALA A N 1
ATOM 634 C CA . ALA A 1 82 ? 12.199 -5.909 -35.490 1.00 88.44 82 ALA A CA 1
ATOM 635 C C . ALA A 1 82 ? 12.220 -6.260 -33.993 1.00 88.44 82 ALA A C 1
ATOM 637 O O . ALA A 1 82 ? 11.923 -7.392 -33.621 1.00 88.44 82 ALA A O 1
ATOM 638 N N . VAL A 1 83 ? 12.503 -5.286 -33.120 1.00 88.69 83 VAL A N 1
ATOM 639 C CA . VAL A 1 83 ? 12.517 -5.496 -31.663 1.00 88.69 83 VAL A CA 1
ATOM 640 C C . VAL A 1 83 ? 11.108 -5.758 -31.126 1.00 88.69 83 VAL A C 1
ATOM 642 O O . VAL A 1 83 ? 10.936 -6.634 -30.286 1.00 88.69 83 VAL A O 1
ATOM 645 N N . ARG A 1 84 ? 10.076 -5.072 -31.637 1.00 89.88 84 ARG A N 1
ATOM 646 C CA . ARG A 1 84 ? 8.675 -5.342 -31.254 1.00 89.88 84 ARG A CA 1
ATOM 647 C C . ARG A 1 84 ? 8.202 -6.749 -31.625 1.00 89.88 84 ARG A C 1
ATOM 649 O O . ARG A 1 84 ? 7.271 -7.239 -30.998 1.00 89.88 84 ARG A O 1
ATOM 656 N N . ALA A 1 85 ? 8.805 -7.377 -32.634 1.00 90.88 85 ALA A N 1
ATOM 657 C CA . ALA A 1 85 ? 8.455 -8.731 -33.056 1.00 90.88 85 ALA A CA 1
ATOM 658 C C . ALA A 1 85 ? 9.022 -9.829 -32.133 1.00 90.88 85 ALA A C 1
ATOM 660 O O . ALA A 1 85 ? 8.641 -10.990 -32.270 1.00 90.88 85 ALA A O 1
ATOM 661 N N . VAL A 1 86 ? 9.923 -9.490 -31.203 1.00 90.62 86 VAL A N 1
ATOM 662 C CA . VAL A 1 86 ? 10.499 -10.443 -30.246 1.00 90.62 86 VAL A CA 1
ATOM 663 C C . VAL A 1 86 ? 9.496 -10.748 -29.130 1.00 90.62 86 VAL A C 1
ATOM 665 O O . VAL A 1 86 ? 8.912 -9.847 -28.526 1.00 90.62 86 VAL A O 1
ATOM 668 N N . GLU A 1 87 ? 9.312 -12.033 -28.828 1.00 88.38 87 GLU A N 1
ATOM 669 C CA . GLU A 1 87 ? 8.414 -12.483 -27.763 1.00 88.38 87 GLU A CA 1
ATOM 670 C C . GLU A 1 87 ? 8.868 -11.954 -26.390 1.00 88.38 87 GLU A C 1
ATOM 672 O O . GLU A 1 87 ? 10.040 -12.042 -26.024 1.00 88.38 87 GLU A O 1
ATOM 677 N N . GLY A 1 88 ? 7.934 -11.381 -25.627 1.00 86.19 88 GLY A N 1
ATOM 678 C CA . GLY A 1 88 ? 8.203 -10.783 -24.313 1.00 86.19 88 GLY A CA 1
ATOM 679 C C . GLY A 1 88 ? 8.477 -9.274 -24.326 1.00 86.19 88 GLY A C 1
ATOM 680 O O . GLY A 1 88 ? 8.577 -8.672 -23.256 1.00 86.19 88 GLY A O 1
ATOM 681 N N . VAL A 1 89 ? 8.541 -8.630 -25.497 1.00 89.19 89 VAL A N 1
ATOM 682 C 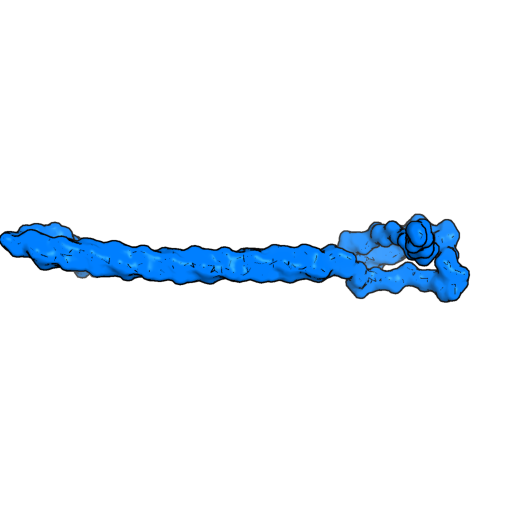CA . VAL A 1 89 ? 8.666 -7.167 -25.597 1.00 89.19 89 VAL A CA 1
ATOM 683 C C . VAL A 1 89 ? 7.302 -6.500 -25.402 1.00 89.19 89 VAL A C 1
ATOM 685 O O . VAL A 1 89 ? 6.401 -6.639 -26.223 1.00 89.19 89 VAL A O 1
ATOM 688 N N . SER A 1 90 ? 7.146 -5.746 -24.310 1.00 86.69 90 SER A N 1
ATOM 689 C CA . SER A 1 90 ? 5.901 -5.033 -23.978 1.00 86.69 90 SER A CA 1
ATOM 690 C C . SER A 1 90 ? 5.768 -3.665 -24.657 1.00 86.69 90 SER A C 1
ATOM 692 O O . SER A 1 90 ? 4.656 -3.178 -24.855 1.00 86.69 90 SER A O 1
ATOM 694 N N . GLY A 1 91 ? 6.884 -3.035 -25.028 1.00 85.56 91 GLY A N 1
ATOM 695 C CA . GLY A 1 91 ? 6.898 -1.727 -25.672 1.00 85.56 91 GLY A CA 1
ATOM 696 C C . GLY A 1 91 ? 8.289 -1.341 -26.163 1.00 85.56 91 GLY A C 1
ATOM 697 O O . GLY A 1 91 ? 9.298 -1.753 -25.596 1.00 85.56 91 GLY A O 1
ATOM 698 N N . VAL A 1 92 ? 8.331 -0.543 -27.230 1.00 88.75 92 VAL A N 1
ATOM 699 C CA . VAL A 1 92 ? 9.571 -0.004 -27.807 1.00 88.75 92 VAL A CA 1
ATOM 700 C C . VAL A 1 92 ? 9.366 1.473 -28.095 1.00 88.75 92 VAL A C 1
ATOM 702 O O . VAL A 1 92 ? 8.455 1.829 -28.852 1.00 88.75 92 VAL A O 1
ATOM 705 N N . THR A 1 93 ? 10.239 2.300 -27.524 1.00 87.12 93 THR A N 1
ATOM 706 C CA . THR A 1 93 ? 10.225 3.757 -27.663 1.00 87.12 93 THR A CA 1
ATOM 707 C C . THR A 1 93 ? 11.618 4.230 -28.077 1.00 87.12 93 THR A C 1
ATOM 709 O O . THR A 1 93 ? 12.577 3.948 -27.355 1.00 87.12 93 THR A O 1
ATOM 712 N N . PRO A 1 94 ? 11.765 4.928 -29.217 1.00 87.50 94 PRO A N 1
ATOM 713 C CA . PRO A 1 94 ? 13.036 5.540 -29.586 1.00 87.50 94 PRO A CA 1
ATOM 714 C C . PRO A 1 94 ? 13.348 6.705 -28.639 1.00 87.50 94 PRO A C 1
ATOM 716 O O . PRO A 1 94 ? 12.448 7.438 -28.229 1.00 87.50 94 PRO A O 1
ATOM 719 N N . TYR A 1 95 ? 14.622 6.891 -28.299 1.00 83.88 95 TYR A N 1
ATOM 720 C CA . TYR A 1 95 ? 15.074 7.994 -27.453 1.00 83.88 95 TYR A CA 1
ATOM 721 C C . TYR A 1 95 ? 16.323 8.646 -28.050 1.00 83.88 95 TYR A C 1
ATOM 723 O O . TYR A 1 95 ? 17.109 7.997 -28.737 1.00 83.88 95 TYR A O 1
ATOM 731 N N . LEU A 1 96 ? 16.495 9.941 -27.786 1.00 83.94 96 LEU A N 1
ATOM 732 C CA . LEU A 1 96 ? 17.683 10.704 -28.163 1.00 83.94 96 LEU A CA 1
ATOM 733 C C . LEU A 1 96 ? 18.525 10.945 -26.910 1.00 83.94 96 LEU A C 1
ATOM 735 O O . LEU A 1 96 ? 17.998 11.381 -25.887 1.00 83.94 96 LEU A O 1
ATOM 739 N N . TYR A 1 97 ? 19.826 10.674 -26.990 1.00 80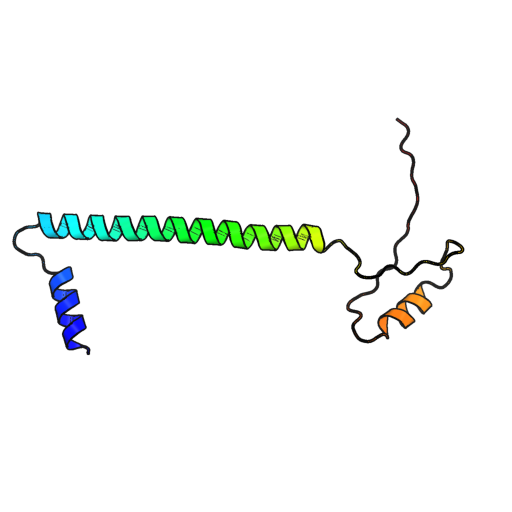.25 97 TYR A N 1
ATOM 740 C CA . TYR A 1 97 ? 20.767 10.931 -25.904 1.00 80.25 97 TYR A CA 1
ATOM 741 C C . TYR A 1 97 ? 21.791 11.971 -26.347 1.00 80.25 97 TYR A C 1
ATOM 743 O O . TYR A 1 97 ? 22.687 11.681 -27.134 1.00 80.25 97 TYR A O 1
ATOM 751 N N . SER A 1 98 ? 21.648 13.197 -25.851 1.00 81.06 98 SER A N 1
ATOM 752 C CA . SER A 1 98 ? 22.561 14.304 -26.138 1.00 81.06 98 SER A CA 1
ATOM 753 C C . SER A 1 98 ? 23.102 14.890 -24.840 1.00 81.06 98 SER A C 1
ATOM 755 O O . SER A 1 98 ? 22.329 15.183 -23.927 1.00 81.06 98 SER A O 1
ATOM 757 N N . GLN A 1 99 ? 24.414 15.114 -24.764 1.00 78.31 99 GLN A N 1
ATOM 758 C CA . GLN A 1 99 ? 25.007 15.891 -23.676 1.00 78.31 99 GLN A CA 1
ATOM 759 C C . GLN A 1 99 ? 24.753 17.380 -23.930 1.00 78.31 99 GLN A C 1
ATOM 761 O O . GLN A 1 99 ? 25.152 17.910 -24.964 1.00 78.31 99 GLN A O 1
ATOM 766 N N . ALA A 1 100 ? 24.095 18.052 -22.989 1.00 82.50 100 ALA A N 1
ATOM 767 C CA . ALA A 1 100 ? 23.922 19.499 -23.004 1.00 82.50 100 ALA A CA 1
ATOM 768 C C . ALA A 1 100 ? 24.688 20.109 -21.824 1.00 82.50 100 ALA A C 1
ATOM 770 O O . ALA A 1 100 ? 24.554 19.648 -20.691 1.00 82.50 100 ALA A O 1
ATOM 771 N N . MET A 1 101 ? 25.493 21.141 -22.086 1.00 83.38 101 MET A N 1
ATOM 772 C CA . MET A 1 101 ? 26.153 21.933 -21.049 1.00 83.38 101 MET A CA 1
ATOM 773 C C . MET A 1 101 ? 25.335 23.201 -20.819 1.00 83.38 101 MET A C 1
ATOM 775 O O . MET A 1 101 ? 25.179 24.011 -21.730 1.00 83.38 101 MET A O 1
ATOM 779 N N . ILE A 1 102 ? 24.805 23.367 -19.608 1.00 79.25 102 ILE A N 1
ATOM 780 C CA . ILE A 1 102 ? 24.158 24.614 -19.199 1.00 79.25 102 ILE A CA 1
ATOM 781 C C . ILE A 1 102 ? 25.248 25.499 -18.601 1.00 79.25 102 ILE A C 1
ATOM 783 O O . ILE A 1 102 ? 25.661 25.303 -17.462 1.00 79.25 102 ILE A O 1
ATOM 787 N N . THR A 1 103 ? 25.748 26.442 -19.391 1.00 76.81 103 THR A N 1
ATOM 788 C CA . THR A 1 103 ? 26.567 27.553 -18.894 1.00 76.81 103 THR A CA 1
ATOM 789 C C . THR A 1 103 ? 25.649 28.692 -18.469 1.00 76.81 103 THR A C 1
ATOM 791 O O . THR A 1 103 ? 24.856 29.171 -19.281 1.00 76.81 103 THR A O 1
ATOM 794 N N . GLY A 1 104 ? 25.760 29.094 -17.205 1.00 64.38 104 GLY A N 1
ATOM 795 C CA . GLY A 1 104 ? 25.147 30.289 -16.625 1.00 64.38 104 GLY A CA 1
ATOM 796 C C . GLY A 1 104 ? 26.208 31.198 -16.031 1.00 64.38 104 GLY A C 1
ATOM 797 O O . GLY A 1 104 ? 27.303 30.677 -15.717 1.00 64.38 104 GLY A O 1
#

Secondary structure (DSSP, 8-state):
-HHHHHHHHHHHH---S-HHHHHHHHHHHHHHHHHHHHHHHHHHHHHHHHHHHHHHHHTT--S-----TTS--TTHHHHHHHHHTSTT----------------

Foldseek 3Di:
DVVVVVVVVCVLPDPDVDVPVNVVSVVVVVVVVVVVVVVVVVVVVVVVVVVVVVCVVPVPDDPDDDADPVGDDPPVVVVLVVVVPDPPDPDDDDDDDDDDDDDD